Protein AF-A0A971VXV5-F1 (afdb_monomer_lite)

Secondary structure (DSSP, 8-state):
-EEEE-HHHHHHH-HHHHHHHHHHHHHHHHHHHHHHHHHHH---HHHHHHHHHHHHHHHHHHHHHHHHHHHHHHHHHHHHHHHHTT--EEEEGGG-SS-SEE-HHHHHHHHT-

pLDDT: mean 95.37, std 2.9, range [72.06, 98.31]

Radius of gyration: 19.9 Å; chains: 1; bounding box: 41×28×55 Å

Sequence (113 aa):
KVGFVDEMAVLQQFPKFKQAQQQIEAIGKKKSDTAKAAFDKETDEKKKANIVQTLQLEMREEESKLMNPILKEINETIAKVAKTKGITIVLNKGLVYYGGIDITNDVVTALKR

Structure (mmCIF, N/CA/C/O backbone):
data_AF-A0A971VXV5-F1
#
_entry.id   AF-A0A971VXV5-F1
#
loop_
_atom_site.group_PDB
_atom_site.id
_atom_site.type_symbol
_atom_site.label_atom_id
_atom_site.label_alt_id
_atom_site.label_comp_id
_atom_site.label_asym_id
_atom_site.label_entity_id
_atom_site.label_seq_id
_atom_site.pdbx_PDB_ins_code
_atom_site.Cartn_x
_ato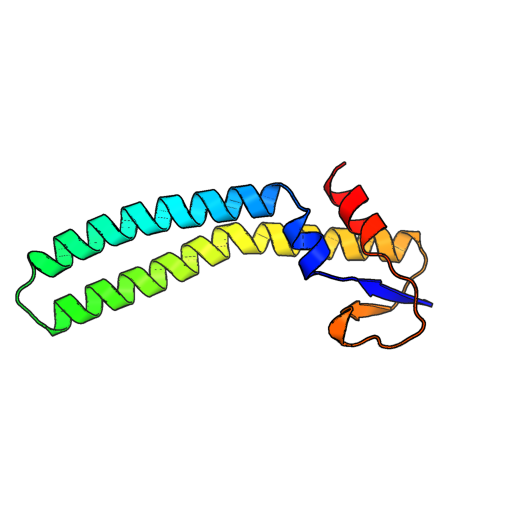m_site.Cartn_y
_atom_site.Cartn_z
_atom_site.occupancy
_atom_site.B_iso_or_equiv
_atom_site.auth_seq_id
_atom_site.auth_comp_id
_atom_site.auth_asym_id
_atom_site.auth_atom_id
_atom_site.pdbx_PDB_model_num
ATOM 1 N N . LYS A 1 1 ? -7.957 -4.939 25.962 1.00 94.12 1 LYS A N 1
ATOM 2 C CA . LYS A 1 1 ? -8.842 -5.830 25.157 1.00 94.12 1 LYS A CA 1
ATOM 3 C C . LYS A 1 1 ? -8.148 -6.148 23.838 1.00 94.12 1 LYS A C 1
ATOM 5 O O . LYS A 1 1 ? -7.367 -5.312 23.394 1.00 94.12 1 LYS A O 1
ATOM 10 N N . VAL A 1 2 ? -8.415 -7.309 23.234 1.00 97.00 2 VAL A N 1
ATOM 11 C CA . VAL A 1 2 ? -7.835 -7.698 21.935 1.00 97.00 2 VAL A CA 1
ATOM 12 C C . VAL A 1 2 ? -8.865 -7.481 20.831 1.00 97.00 2 VAL A C 1
ATOM 14 O O . VAL A 1 2 ? -10.016 -7.900 20.966 1.00 97.00 2 VAL A O 1
ATOM 17 N N . GLY A 1 3 ? -8.454 -6.807 19.766 1.00 97.88 3 GLY A N 1
ATOM 18 C CA . GLY A 1 3 ? -9.215 -6.651 18.535 1.00 97.88 3 GLY A CA 1
ATOM 19 C C . GLY A 1 3 ? -8.451 -7.206 17.344 1.00 97.88 3 GLY A C 1
ATOM 20 O O . GLY A 1 3 ? -7.276 -7.559 17.456 1.00 97.88 3 GLY A O 1
ATOM 21 N N . PHE A 1 4 ? -9.112 -7.268 16.200 1.00 98.31 4 PHE A N 1
ATOM 22 C CA . PHE A 1 4 ? -8.472 -7.610 14.943 1.00 98.31 4 PHE A CA 1
ATOM 23 C C . PHE A 1 4 ? -9.035 -6.788 13.793 1.00 98.31 4 PHE A C 1
ATOM 25 O O . PHE A 1 4 ? -10.144 -6.258 13.871 1.00 98.31 4 PHE A O 1
ATOM 32 N N . VAL A 1 5 ? -8.250 -6.688 12.729 1.00 98.06 5 VAL A N 1
AT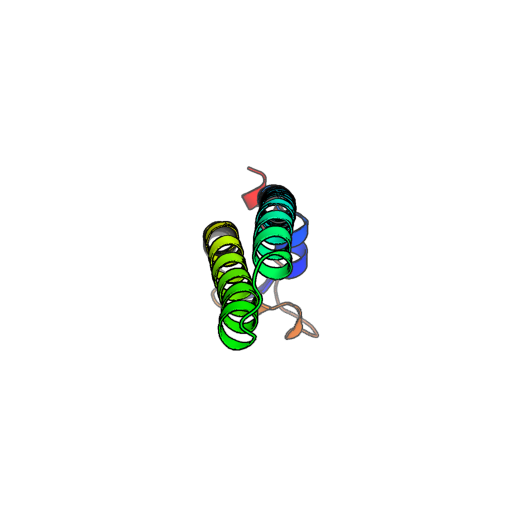OM 33 C CA . VAL A 1 5 ? -8.600 -5.945 11.524 1.00 98.06 5 VAL A CA 1
ATOM 34 C C . VAL A 1 5 ? -8.194 -6.737 10.289 1.00 98.06 5 VAL A C 1
ATOM 36 O O . VAL A 1 5 ? -7.116 -7.333 10.236 1.00 98.06 5 VAL A O 1
ATOM 39 N N . ASP A 1 6 ? -9.069 -6.752 9.292 1.00 97.75 6 ASP A N 1
ATOM 40 C CA . ASP A 1 6 ? -8.729 -7.188 7.944 1.00 97.75 6 ASP A CA 1
ATOM 41 C C . ASP A 1 6 ? -8.189 -5.990 7.150 1.00 97.75 6 ASP A C 1
ATOM 43 O O . ASP A 1 6 ? -8.938 -5.195 6.578 1.00 97.75 6 ASP A O 1
ATOM 47 N N . GLU A 1 7 ? -6.866 -5.828 7.157 1.00 93.44 7 GLU A N 1
ATOM 48 C CA . GLU A 1 7 ? -6.192 -4.723 6.467 1.00 93.44 7 GLU A CA 1
ATOM 49 C C . GLU A 1 7 ? -6.414 -4.754 4.952 1.00 93.44 7 GLU A C 1
ATOM 51 O O . GLU A 1 7 ? -6.537 -3.692 4.342 1.00 93.44 7 GLU A O 1
ATOM 56 N N . MET A 1 8 ? -6.521 -5.941 4.339 1.00 93.44 8 MET A N 1
ATOM 57 C CA . MET A 1 8 ? -6.793 -6.044 2.903 1.00 93.44 8 MET A CA 1
ATOM 58 C C . MET A 1 8 ? -8.207 -5.563 2.585 1.00 93.44 8 MET A C 1
ATOM 60 O O . MET A 1 8 ? -8.387 -4.784 1.647 1.00 93.44 8 MET A O 1
ATOM 64 N N . ALA A 1 9 ? -9.200 -5.957 3.386 1.00 96.12 9 ALA A N 1
ATOM 65 C CA . ALA A 1 9 ? -10.569 -5.476 3.227 1.00 96.12 9 ALA A CA 1
ATOM 66 C C . ALA A 1 9 ? -10.680 -3.960 3.459 1.00 96.12 9 ALA A C 1
ATOM 68 O O . ALA A 1 9 ? -11.429 -3.288 2.744 1.00 96.12 9 ALA A O 1
ATOM 69 N N . VAL A 1 10 ? -9.928 -3.407 4.421 1.00 96.62 10 VAL A N 1
ATOM 70 C CA . VAL A 1 10 ? -9.847 -1.955 4.647 1.00 96.62 10 VAL A CA 1
ATOM 71 C C . VAL A 1 10 ? -9.252 -1.253 3.428 1.00 96.62 10 VAL A C 1
ATOM 73 O O . VAL A 1 10 ? -9.860 -0.322 2.898 1.00 96.62 10 VAL A O 1
ATOM 76 N N . LEU A 1 11 ? -8.094 -1.720 2.957 1.00 94.12 11 LEU A N 1
ATOM 77 C CA . LEU A 1 11 ? -7.368 -1.138 1.831 1.00 94.12 11 LEU A CA 1
ATOM 78 C C . LEU A 1 11 ? -8.221 -1.130 0.554 1.00 94.12 11 LEU A C 1
ATOM 80 O O . LEU A 1 11 ? -8.355 -0.094 -0.092 1.00 94.12 11 LEU A O 1
ATOM 84 N N . GLN A 1 12 ? -8.873 -2.250 0.225 1.00 92.62 12 GLN A N 1
ATOM 85 C CA . GLN A 1 12 ? -9.732 -2.374 -0.962 1.00 92.62 12 GLN A CA 1
ATOM 86 C C . GLN A 1 12 ? -10.955 -1.445 -0.935 1.00 92.62 12 GLN A C 1
ATOM 88 O O . GLN A 1 12 ? -11.433 -1.005 -1.987 1.00 92.62 12 GLN A O 1
ATOM 93 N N . GLN A 1 13 ? -11.474 -1.148 0.257 1.00 93.75 13 GLN A N 1
ATOM 94 C CA . GLN A 1 13 ? -12.620 -0.257 0.439 1.00 93.75 13 GLN A CA 1
ATOM 95 C C . GLN A 1 13 ? -12.227 1.216 0.563 1.00 93.75 13 GLN A C 1
ATOM 97 O O . GLN A 1 13 ? -13.110 2.078 0.542 1.00 93.75 13 GLN A O 1
ATOM 102 N N . PHE A 1 14 ? -10.934 1.521 0.678 1.00 93.44 14 PHE A N 1
ATOM 103 C CA . PHE A 1 14 ? -10.457 2.883 0.830 1.00 93.44 14 PHE A CA 1
ATOM 104 C C . PHE A 1 14 ? -10.343 3.583 -0.539 1.00 93.44 14 PHE A C 1
ATOM 106 O O . PHE A 1 14 ? -9.568 3.144 -1.391 1.00 93.44 14 PHE A O 1
ATOM 113 N N . PRO A 1 15 ? -11.071 4.689 -0.803 1.00 92.19 15 PRO A N 1
ATOM 114 C CA . PRO A 1 15 ? -11.084 5.306 -2.133 1.00 92.19 15 PRO A CA 1
ATOM 115 C C . PRO A 1 15 ? -9.707 5.764 -2.634 1.00 92.19 15 PRO A C 1
ATOM 117 O O . PRO A 1 15 ? -9.418 5.631 -3.824 1.00 92.19 15 PRO A O 1
ATOM 120 N N . LYS A 1 16 ? -8.835 6.243 -1.733 1.00 93.75 16 LYS A N 1
ATOM 121 C CA . LYS A 1 16 ? -7.470 6.665 -2.087 1.00 93.75 16 LYS A CA 1
ATOM 122 C C . LYS A 1 16 ? -6.628 5.512 -2.635 1.00 93.75 16 LYS A C 1
ATOM 124 O O . LYS A 1 16 ? -5.789 5.744 -3.497 1.00 93.75 16 LYS A O 1
ATOM 129 N N . PHE A 1 17 ? -6.885 4.274 -2.206 1.00 93.81 17 PHE A N 1
ATOM 130 C CA . PHE A 1 17 ? -6.197 3.098 -2.736 1.00 93.81 17 PHE A CA 1
ATOM 131 C C . PHE A 1 17 ? -6.508 2.875 -4.217 1.00 93.81 17 PHE A C 1
ATOM 133 O O . PHE A 1 17 ? -5.589 2.730 -5.019 1.00 93.81 17 PHE A O 1
ATOM 140 N N . LYS A 1 18 ? -7.789 2.938 -4.605 1.00 91.56 18 LYS A N 1
ATOM 141 C CA . LYS A 1 18 ? -8.189 2.824 -6.019 1.00 91.56 18 LYS A CA 1
ATOM 142 C C . LYS A 1 18 ? -7.586 3.938 -6.875 1.00 91.56 18 LYS A C 1
ATOM 144 O O . LYS A 1 18 ? -7.134 3.679 -7.984 1.00 91.56 18 LYS A O 1
ATOM 149 N N . GLN A 1 19 ? -7.552 5.165 -6.355 1.00 94.06 19 GLN A N 1
ATOM 150 C CA . GLN A 1 19 ? -6.929 6.294 -7.052 1.00 94.06 19 GLN A CA 1
ATOM 151 C C . GLN A 1 19 ? -5.422 6.086 -7.236 1.00 94.06 19 GLN A C 1
ATOM 153 O O . GLN A 1 19 ? -4.905 6.302 -8.329 1.00 94.06 19 GLN A O 1
ATOM 158 N N . ALA A 1 20 ? -4.723 5.626 -6.199 1.00 95.69 20 ALA A N 1
ATOM 159 C CA . ALA A 1 20 ? -3.302 5.324 -6.291 1.00 95.69 20 ALA A CA 1
ATOM 160 C C . ALA A 1 20 ? -3.017 4.177 -7.270 1.00 95.69 20 ALA A C 1
ATOM 162 O O . ALA A 1 20 ? -2.089 4.300 -8.059 1.00 95.69 20 ALA A O 1
ATOM 163 N N . GLN A 1 21 ? -3.835 3.116 -7.300 1.00 93.31 21 GLN A N 1
ATOM 164 C CA . GLN A 1 21 ? -3.707 2.050 -8.305 1.00 93.31 21 GLN A CA 1
ATOM 165 C C . GLN A 1 21 ? -3.811 2.598 -9.733 1.00 93.31 21 GLN A C 1
ATOM 167 O O . GLN A 1 21 ? -2.939 2.334 -10.555 1.00 93.31 21 GLN A O 1
ATOM 172 N N . GLN A 1 22 ? -4.815 3.432 -10.012 1.00 95.69 22 GLN A N 1
ATOM 173 C CA . GLN A 1 22 ? -4.973 4.057 -11.329 1.00 95.69 22 GLN A CA 1
ATOM 174 C C . GLN A 1 22 ? -3.780 4.952 -11.699 1.00 95.69 22 GLN A C 1
ATOM 176 O O . GLN A 1 22 ? -3.344 4.970 -12.851 1.00 95.69 22 GLN A O 1
ATOM 181 N N . GLN A 1 23 ? -3.233 5.694 -10.732 1.00 95.88 23 GLN A N 1
ATOM 182 C CA . GLN A 1 23 ? -2.048 6.526 -10.953 1.00 95.88 23 GLN A CA 1
ATOM 183 C C . GLN A 1 23 ? -0.800 5.681 -11.225 1.00 95.88 23 GLN A C 1
ATOM 185 O O . GLN A 1 23 ? -0.064 5.988 -12.161 1.00 95.88 23 GLN A O 1
ATOM 190 N N . ILE A 1 24 ? -0.588 4.605 -10.463 1.00 95.81 24 ILE A N 1
ATOM 191 C CA . ILE A 1 24 ? 0.513 3.655 -10.665 1.00 95.81 24 ILE A CA 1
ATOM 192 C C . ILE A 1 24 ? 0.427 3.037 -12.062 1.00 95.81 24 ILE A C 1
ATOM 194 O O . ILE A 1 24 ? 1.421 3.029 -12.784 1.00 95.81 24 ILE A O 1
ATOM 198 N N . GLU A 1 25 ? -0.755 2.583 -12.486 1.00 95.62 25 GLU A N 1
ATOM 199 C CA . GLU A 1 25 ? -0.966 2.021 -13.825 1.00 95.62 25 GLU A CA 1
ATOM 200 C C . GLU A 1 25 ? -0.658 3.039 -14.933 1.00 95.62 25 GLU A C 1
ATOM 202 O O . GLU A 1 25 ? 0.044 2.725 -15.899 1.00 95.62 25 GLU A O 1
ATOM 207 N N . ALA A 1 26 ? -1.131 4.280 -14.788 1.00 96.56 26 ALA A N 1
ATOM 208 C CA . ALA A 1 26 ? -0.883 5.341 -15.760 1.00 96.56 26 ALA A CA 1
ATOM 209 C C . ALA A 1 26 ? 0.609 5.715 -15.853 1.00 96.56 26 ALA A C 1
ATOM 211 O O . ALA A 1 26 ? 1.151 5.855 -16.955 1.00 96.56 26 ALA A O 1
ATOM 212 N N . ILE A 1 27 ? 1.284 5.850 -14.706 1.00 95.50 27 ILE A N 1
ATOM 213 C CA . ILE A 1 27 ? 2.727 6.118 -14.627 1.00 95.50 27 ILE A CA 1
ATOM 214 C C . ILE A 1 27 ? 3.510 4.947 -15.222 1.00 95.50 27 ILE A C 1
ATOM 216 O O . ILE A 1 27 ? 4.412 5.166 -16.034 1.00 95.50 27 ILE A O 1
ATOM 220 N N . GLY A 1 28 ? 3.128 3.717 -14.876 1.00 94.81 28 GLY A N 1
ATOM 221 C CA . GLY A 1 28 ? 3.746 2.490 -15.360 1.00 94.81 28 GLY A CA 1
ATOM 222 C C . GLY A 1 28 ? 3.677 2.356 -16.865 1.00 94.81 28 GLY A C 1
ATOM 223 O O . GLY A 1 28 ? 4.703 2.118 -17.499 1.00 94.81 28 GLY A O 1
ATOM 224 N N . LYS A 1 29 ? 2.512 2.619 -17.462 1.00 96.12 29 LYS A N 1
ATOM 225 C CA . LYS A 1 29 ? 2.364 2.625 -18.918 1.00 96.12 29 LYS A CA 1
ATOM 226 C C . LYS A 1 29 ? 3.281 3.660 -19.572 1.00 96.12 29 LYS A C 1
ATOM 228 O O . LYS A 1 29 ? 4.065 3.319 -20.451 1.00 96.12 29 LYS A O 1
ATOM 233 N N . LYS A 1 30 ? 3.266 4.906 -19.086 1.00 95.81 30 LYS A N 1
ATOM 234 C CA . LYS A 1 30 ? 4.086 5.993 -19.647 1.00 95.81 30 LYS A CA 1
ATOM 235 C C . LYS A 1 30 ? 5.591 5.710 -19.547 1.00 95.81 30 LYS A C 1
ATOM 237 O O . LYS A 1 30 ? 6.332 5.934 -20.509 1.00 95.81 30 LYS A O 1
ATOM 242 N N . LYS A 1 31 ? 6.058 5.240 -18.386 1.00 94.00 31 LYS A N 1
ATOM 243 C CA . LYS A 1 31 ? 7.473 4.908 -18.167 1.00 94.00 31 LYS A CA 1
ATOM 244 C C . LYS A 1 31 ? 7.883 3.668 -18.960 1.00 94.00 31 LYS A C 1
ATOM 246 O O . LYS A 1 31 ? 8.962 3.671 -19.543 1.00 94.00 31 LYS A O 1
ATOM 251 N N . SER A 1 32 ? 7.016 2.658 -19.055 1.00 93.94 32 SER A N 1
ATOM 252 C CA . SER A 1 32 ? 7.259 1.461 -19.867 1.00 93.94 32 SER A CA 1
ATOM 253 C C . SER A 1 32 ? 7.385 1.793 -21.354 1.00 93.94 32 SER A C 1
ATOM 255 O O . SER A 1 32 ? 8.358 1.372 -21.973 1.00 93.94 32 SER A O 1
ATOM 257 N N . ASP A 1 33 ? 6.494 2.621 -21.909 1.00 95.88 33 ASP A N 1
ATOM 258 C CA . ASP A 1 33 ? 6.566 3.056 -23.312 1.00 95.88 33 ASP A CA 1
ATOM 259 C C . ASP A 1 33 ? 7.874 3.817 -23.598 1.00 95.88 33 ASP A C 1
ATOM 261 O O . ASP A 1 33 ? 8.540 3.587 -24.611 1.00 95.88 33 ASP A O 1
ATOM 265 N N . THR A 1 34 ? 8.288 4.682 -22.666 1.00 94.31 34 THR A N 1
ATOM 266 C CA . THR A 1 34 ? 9.541 5.449 -22.768 1.00 94.31 34 THR A CA 1
ATOM 267 C C . THR A 1 34 ? 10.765 4.534 -22.704 1.00 94.31 34 THR A C 1
ATOM 269 O O . THR A 1 34 ? 11.673 4.646 -23.529 1.00 94.31 34 THR A O 1
ATOM 272 N N . ALA A 1 35 ? 10.785 3.602 -21.750 1.00 94.00 35 ALA A N 1
ATOM 273 C CA . ALA A 1 35 ? 11.864 2.638 -21.585 1.00 94.00 35 ALA A CA 1
ATOM 274 C C . ALA A 1 35 ? 11.957 1.684 -22.780 1.00 94.00 35 ALA A C 1
ATOM 276 O O . ALA A 1 35 ? 13.058 1.401 -23.240 1.00 94.00 35 ALA A O 1
ATOM 277 N N . LYS A 1 36 ? 10.821 1.245 -23.334 1.00 94.62 36 LYS A N 1
ATOM 278 C CA . LYS A 1 36 ? 10.775 0.416 -24.541 1.00 94.62 36 LYS A CA 1
ATOM 279 C C . LYS A 1 36 ? 11.371 1.150 -25.741 1.00 94.62 36 LYS A C 1
ATOM 281 O O . LYS A 1 36 ? 12.249 0.613 -26.404 1.00 94.62 36 LYS A O 1
ATOM 286 N N . ALA A 1 37 ? 10.985 2.407 -25.962 1.00 95.56 37 ALA A N 1
ATOM 287 C CA . ALA A 1 37 ? 11.557 3.215 -27.037 1.00 95.56 37 ALA A CA 1
ATOM 288 C C . ALA A 1 37 ? 13.072 3.445 -26.874 1.00 95.56 37 ALA A C 1
ATOM 290 O O . ALA A 1 37 ? 13.797 3.483 -27.869 1.00 95.56 37 ALA A O 1
ATOM 291 N N . ALA A 1 38 ? 13.561 3.606 -25.639 1.00 93.75 38 ALA A N 1
ATOM 292 C CA . ALA A 1 38 ? 14.992 3.709 -25.354 1.00 93.75 38 ALA A CA 1
ATOM 293 C C . ALA A 1 38 ? 15.720 2.373 -25.576 1.00 93.75 38 ALA A C 1
ATOM 295 O O . ALA A 1 38 ? 16.796 2.348 -26.164 1.00 93.75 38 ALA A O 1
ATOM 296 N N . PHE A 1 39 ? 15.112 1.264 -25.154 1.00 94.62 39 PHE A N 1
ATOM 297 C CA . PHE A 1 39 ? 15.644 -0.087 -25.310 1.00 94.62 39 PHE A CA 1
ATOM 298 C C . PHE A 1 39 ? 15.772 -0.492 -26.783 1.00 94.62 39 PHE A C 1
ATOM 300 O O . PHE A 1 39 ? 16.799 -1.040 -27.174 1.00 94.62 39 PHE A O 1
ATOM 307 N N . ASP A 1 40 ? 14.762 -0.193 -27.604 1.00 94.44 40 ASP A N 1
ATOM 308 C CA . ASP A 1 40 ? 14.747 -0.532 -29.033 1.00 94.44 40 ASP A CA 1
ATOM 309 C C . ASP A 1 40 ? 15.805 0.250 -29.831 1.00 94.44 40 ASP A C 1
ATOM 311 O O . ASP A 1 40 ? 16.326 -0.247 -30.829 1.00 94.44 40 ASP A O 1
ATOM 315 N N . LYS A 1 41 ? 16.146 1.467 -29.386 1.00 94.62 41 LYS A N 1
ATOM 316 C CA . LYS A 1 41 ? 17.185 2.316 -29.997 1.00 94.62 41 LYS A CA 1
ATOM 317 C C . LYS A 1 41 ? 18.599 1.995 -29.522 1.00 94.62 41 LYS A C 1
ATOM 319 O O . LYS A 1 41 ? 19.560 2.408 -30.166 1.00 94.62 41 LYS A O 1
ATOM 324 N N . GLU A 1 42 ? 18.731 1.322 -28.387 1.00 94.31 42 GLU A N 1
ATOM 325 C CA . GLU A 1 42 ? 20.023 0.956 -27.828 1.00 94.31 42 GLU A CA 1
ATOM 326 C C . GLU A 1 42 ? 20.553 -0.313 -28.509 1.00 94.31 42 GLU A C 1
ATOM 328 O O . GLU A 1 42 ? 19.799 -1.221 -28.858 1.00 94.31 42 GLU A O 1
ATOM 333 N N . THR A 1 43 ? 21.865 -0.395 -28.699 1.00 93.12 43 THR A N 1
ATOM 334 C CA . THR A 1 43 ? 22.530 -1.566 -29.295 1.00 93.12 43 THR A CA 1
ATOM 335 C C . THR A 1 43 ? 23.410 -2.292 -28.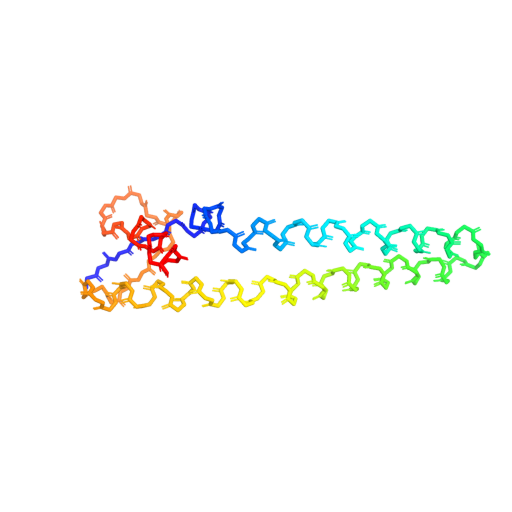288 1.00 93.12 43 THR A C 1
ATOM 337 O O . THR A 1 43 ? 23.671 -3.479 -28.452 1.00 93.12 43 THR A O 1
ATOM 340 N N . ASP A 1 44 ? 23.846 -1.600 -27.235 1.00 96.19 44 ASP A N 1
ATOM 341 C CA . ASP A 1 44 ? 24.654 -2.171 -26.163 1.00 96.19 44 ASP A CA 1
ATOM 342 C C . ASP A 1 44 ? 23.786 -2.957 -25.163 1.00 96.19 44 ASP A C 1
ATOM 344 O O . ASP A 1 44 ? 22.849 -2.429 -24.556 1.00 96.19 44 ASP A O 1
ATOM 348 N N . GLU A 1 45 ? 24.114 -4.234 -24.958 1.00 92.69 45 GLU A N 1
ATOM 349 C CA . GLU A 1 45 ? 23.361 -5.124 -24.067 1.00 92.69 45 GLU A CA 1
ATOM 350 C C . GLU A 1 45 ? 23.401 -4.694 -22.593 1.00 92.69 45 GLU A C 1
ATOM 352 O O . GLU A 1 45 ? 22.406 -4.847 -21.880 1.00 92.69 45 GLU A O 1
ATOM 357 N N . LYS A 1 46 ? 24.510 -4.107 -22.120 1.00 94.75 46 LYS A N 1
ATOM 358 C CA . LYS A 1 46 ? 24.608 -3.614 -20.737 1.00 94.75 46 LYS A CA 1
ATOM 359 C C . LYS A 1 46 ? 23.711 -2.402 -20.538 1.00 94.75 46 LYS A C 1
ATOM 361 O O . LYS A 1 46 ? 23.021 -2.306 -19.526 1.00 94.75 46 LYS A O 1
ATOM 366 N N . LYS A 1 47 ? 23.675 -1.483 -21.505 1.00 94.38 47 LYS A N 1
ATOM 367 C CA . LYS A 1 47 ? 22.776 -0.322 -21.448 1.00 94.38 47 LYS A CA 1
ATOM 368 C C . LYS A 1 47 ? 21.308 -0.736 -21.531 1.00 94.38 47 LYS A C 1
ATOM 370 O O . LYS A 1 47 ? 20.497 -0.206 -20.777 1.00 94.38 47 LYS A O 1
ATOM 375 N N . LYS A 1 48 ? 20.975 -1.738 -22.351 1.00 93.56 48 LYS A N 1
ATOM 376 C CA . LYS A 1 48 ? 19.640 -2.358 -22.374 1.00 93.56 48 LYS A CA 1
ATOM 377 C C . LYS A 1 48 ? 19.231 -2.919 -21.015 1.00 93.56 48 LYS A C 1
ATOM 379 O O . LYS A 1 48 ? 18.136 -2.619 -20.538 1.00 93.56 48 LYS A O 1
ATOM 384 N N . ALA A 1 49 ? 20.111 -3.687 -20.374 1.00 94.44 49 ALA A N 1
ATOM 385 C CA . ALA A 1 49 ? 19.863 -4.218 -19.036 1.00 94.44 49 ALA A CA 1
ATOM 386 C C . ALA A 1 49 ? 19.648 -3.092 -18.009 1.00 94.44 49 ALA A C 1
ATOM 388 O O . ALA A 1 49 ? 18.701 -3.147 -17.222 1.00 94.44 49 ALA A O 1
ATOM 389 N N . ASN A 1 50 ? 20.457 -2.029 -18.075 1.00 96.00 50 ASN A N 1
ATOM 390 C CA . ASN A 1 50 ? 20.314 -0.865 -17.203 1.00 96.00 50 ASN A CA 1
ATOM 391 C C . ASN A 1 50 ? 18.969 -0.150 -17.395 1.00 96.00 50 ASN A C 1
ATOM 393 O O . ASN A 1 50 ? 18.356 0.242 -16.410 1.00 96.00 50 ASN A O 1
ATOM 397 N N . ILE A 1 51 ? 18.469 -0.006 -18.628 1.00 94.81 51 ILE A N 1
ATOM 398 C CA . ILE A 1 51 ? 17.154 0.611 -18.892 1.00 94.81 51 ILE A CA 1
ATOM 399 C C . ILE A 1 51 ? 16.038 -0.158 -18.173 1.00 94.81 51 ILE A C 1
ATOM 401 O O . ILE A 1 51 ? 15.188 0.448 -17.519 1.00 94.81 51 ILE A O 1
ATOM 405 N N . VAL A 1 52 ? 16.061 -1.492 -18.246 1.00 94.50 52 VAL A N 1
ATOM 406 C CA . VAL A 1 52 ? 15.068 -2.343 -17.572 1.00 94.50 52 VAL A CA 1
ATOM 407 C C . VAL A 1 52 ? 15.199 -2.245 -16.051 1.00 94.50 52 VAL A C 1
ATOM 409 O O . VAL A 1 52 ? 14.193 -2.101 -15.357 1.00 94.50 52 VAL A O 1
ATOM 412 N N . GLN A 1 53 ? 16.425 -2.283 -15.522 1.00 96.19 53 GLN A N 1
ATOM 413 C CA . GLN A 1 53 ? 16.667 -2.183 -14.082 1.00 96.19 53 GLN A CA 1
ATOM 414 C C . GLN A 1 53 ? 16.228 -0.825 -13.519 1.00 96.19 53 GLN A C 1
ATOM 416 O O . GLN A 1 53 ? 15.562 -0.776 -12.483 1.00 96.19 53 GLN A O 1
ATOM 421 N N . THR A 1 54 ? 16.556 0.268 -14.210 1.00 95.56 54 THR A N 1
ATOM 422 C CA . THR A 1 54 ? 16.139 1.622 -13.834 1.00 95.56 54 THR A CA 1
ATOM 423 C C . THR A 1 54 ? 14.623 1.740 -13.851 1.00 95.56 54 THR A C 1
ATOM 425 O O . THR A 1 54 ? 14.052 2.215 -12.875 1.00 95.56 54 THR A O 1
ATOM 428 N N . LEU A 1 55 ? 13.949 1.227 -14.888 1.00 95.69 55 LEU A N 1
ATOM 429 C CA . LEU A 1 55 ? 12.487 1.214 -14.932 1.00 95.69 55 LEU A CA 1
ATOM 430 C C . LEU A 1 55 ? 11.891 0.490 -13.715 1.00 95.69 55 LEU A C 1
ATOM 432 O O . LEU A 1 55 ? 10.971 1.006 -13.090 1.00 95.69 55 LEU A O 1
ATOM 436 N N . GLN A 1 56 ? 12.417 -0.683 -13.348 1.00 95.56 56 GLN A N 1
ATOM 437 C CA . GLN A 1 56 ? 11.936 -1.429 -12.179 1.00 95.56 56 GLN A CA 1
ATOM 438 C C . GLN A 1 56 ? 12.156 -0.673 -10.862 1.00 95.56 56 GLN A C 1
ATOM 440 O O . GLN A 1 56 ? 11.303 -0.719 -9.976 1.00 95.56 56 GLN A O 1
ATOM 445 N N . LEU A 1 57 ? 13.298 0.002 -10.707 1.00 96.56 57 LEU A N 1
ATOM 446 C CA . LEU A 1 57 ? 13.586 0.819 -9.527 1.00 96.56 57 LEU A CA 1
ATOM 447 C C . LEU A 1 57 ? 12.642 2.015 -9.439 1.00 96.56 57 LEU A C 1
ATOM 449 O O . LEU A 1 57 ? 11.981 2.183 -8.418 1.00 96.56 57 LEU A O 1
ATOM 453 N N . GLU A 1 58 ? 12.515 2.776 -10.524 1.00 95.06 58 GLU A N 1
ATOM 454 C CA . GLU A 1 58 ? 11.617 3.925 -10.588 1.00 95.06 58 GLU A CA 1
ATOM 455 C C . GLU A 1 58 ? 10.165 3.520 -10.321 1.00 95.06 58 GLU A C 1
ATOM 457 O O . GLU A 1 58 ? 9.472 4.200 -9.573 1.00 95.06 58 GLU A O 1
ATOM 462 N N . MET A 1 59 ? 9.703 2.399 -10.882 1.00 96.62 59 MET A N 1
ATOM 463 C CA . MET A 1 59 ? 8.347 1.906 -10.630 1.00 96.62 59 MET A CA 1
ATOM 464 C C . MET A 1 59 ? 8.116 1.580 -9.156 1.00 96.62 59 MET A C 1
ATOM 466 O O . MET A 1 59 ? 7.125 2.032 -8.590 1.00 96.62 59 MET A O 1
ATOM 470 N N . ARG A 1 60 ? 9.049 0.873 -8.505 1.00 96.50 60 ARG A N 1
ATOM 471 C CA . ARG A 1 60 ? 8.949 0.584 -7.064 1.00 96.50 60 ARG A CA 1
ATOM 472 C C . ARG A 1 60 ? 8.951 1.850 -6.213 1.00 96.50 60 ARG A C 1
ATOM 474 O O . ARG A 1 60 ? 8.239 1.917 -5.213 1.00 96.50 60 ARG A O 1
ATOM 481 N N . GLU A 1 61 ? 9.749 2.847 -6.584 1.00 96.38 61 GLU A N 1
ATOM 482 C CA . GLU A 1 61 ? 9.770 4.129 -5.881 1.00 96.38 61 GLU A CA 1
ATOM 483 C C . GLU A 1 61 ? 8.445 4.879 -6.024 1.00 96.38 61 GLU A C 1
ATOM 485 O O . GLU A 1 61 ? 7.921 5.368 -5.026 1.00 96.38 61 GLU A O 1
ATOM 490 N N . GLU A 1 62 ? 7.885 4.956 -7.232 1.00 95.12 62 GLU A N 1
ATOM 491 C CA . GLU A 1 62 ? 6.596 5.614 -7.473 1.00 95.12 62 GLU A CA 1
ATOM 492 C C . GLU A 1 62 ? 5.444 4.892 -6.760 1.00 95.12 62 GLU A C 1
ATOM 494 O O . GLU A 1 62 ? 4.627 5.535 -6.097 1.00 95.12 62 GLU A O 1
ATOM 499 N N . GLU A 1 63 ? 5.420 3.558 -6.800 1.00 95.12 63 GLU A N 1
ATOM 500 C CA . GLU A 1 63 ? 4.467 2.746 -6.036 1.00 95.12 63 GLU A CA 1
ATOM 501 C C . GLU A 1 63 ? 4.563 3.030 -4.532 1.00 95.12 63 GLU A C 1
ATOM 503 O O . GLU A 1 63 ? 3.555 3.307 -3.881 1.00 95.12 63 GLU A O 1
ATOM 508 N N . SER A 1 64 ? 5.779 3.032 -3.980 1.00 96.31 64 SER A N 1
ATOM 509 C CA . SER A 1 64 ? 6.028 3.317 -2.564 1.00 96.31 64 SER A CA 1
ATOM 510 C C . SER A 1 64 ? 5.602 4.739 -2.182 1.00 96.31 64 SER A C 1
ATOM 512 O O . SER A 1 64 ? 4.913 4.931 -1.178 1.00 96.31 64 SER A O 1
ATOM 514 N N . LYS A 1 65 ? 5.929 5.748 -3.001 1.00 96.44 65 LYS A N 1
ATOM 515 C CA . LYS A 1 65 ? 5.530 7.150 -2.773 1.00 96.44 65 LYS A CA 1
ATOM 516 C C . LYS A 1 65 ? 4.015 7.314 -2.709 1.00 96.44 65 LYS A C 1
ATOM 518 O O . LYS A 1 65 ? 3.526 8.060 -1.863 1.00 96.44 65 LYS A O 1
ATOM 523 N N . LEU A 1 66 ? 3.281 6.621 -3.579 1.00 96.06 66 LEU A N 1
ATOM 524 C CA . LEU A 1 66 ? 1.822 6.693 -3.621 1.00 96.06 66 LEU A CA 1
ATOM 525 C C . LEU A 1 66 ? 1.165 5.859 -2.516 1.00 96.06 66 LEU A C 1
ATOM 527 O O . LEU A 1 66 ? 0.126 6.258 -1.990 1.00 96.06 66 LEU A O 1
ATOM 531 N N . MET A 1 67 ? 1.766 4.732 -2.127 1.00 95.69 67 MET A N 1
ATOM 532 C CA . MET A 1 67 ? 1.134 3.778 -1.214 1.00 95.69 67 MET A CA 1
ATOM 533 C C . MET A 1 67 ? 1.478 3.983 0.264 1.00 95.69 67 MET A C 1
ATOM 535 O O . MET A 1 67 ? 0.609 3.831 1.122 1.00 95.69 67 MET A O 1
ATOM 539 N N . ASN A 1 68 ? 2.695 4.419 0.590 1.00 96.25 68 ASN A N 1
ATOM 540 C CA . ASN A 1 68 ? 3.095 4.723 1.968 1.00 96.25 68 ASN A CA 1
ATOM 541 C C . ASN A 1 68 ? 2.153 5.691 2.709 1.00 96.25 68 ASN A C 1
ATOM 543 O O . ASN A 1 68 ? 1.805 5.391 3.855 1.00 96.25 68 ASN A O 1
ATOM 547 N N . PRO A 1 69 ? 1.708 6.828 2.130 1.00 96.19 69 PRO A N 1
ATOM 548 C CA . PRO A 1 69 ? 0.785 7.717 2.833 1.00 96.19 69 PRO A CA 1
ATOM 549 C C . PRO A 1 69 ? -0.569 7.050 3.108 1.00 96.19 69 PRO A C 1
ATOM 551 O O . PRO A 1 69 ? -1.145 7.266 4.171 1.00 96.19 69 PRO A O 1
ATOM 554 N N . ILE A 1 70 ? -1.041 6.193 2.201 1.00 95.94 70 ILE A N 1
ATOM 555 C CA . ILE A 1 70 ? -2.298 5.448 2.343 1.00 95.94 70 ILE A CA 1
ATOM 556 C C . ILE A 1 70 ? -2.193 4.450 3.499 1.00 95.94 70 ILE A C 1
ATOM 558 O O . ILE A 1 70 ? -3.055 4.423 4.376 1.00 95.94 70 ILE A O 1
ATOM 562 N N . LEU A 1 71 ? -1.112 3.668 3.541 1.00 95.12 71 LEU A N 1
ATOM 563 C CA . LEU A 1 71 ? -0.860 2.708 4.619 1.00 95.12 71 LEU A CA 1
ATOM 564 C C . LEU A 1 71 ? -0.696 3.406 5.973 1.00 95.12 71 LEU A C 1
ATOM 566 O O . LEU A 1 71 ? -1.218 2.938 6.985 1.00 95.12 71 LEU A O 1
ATOM 570 N N . LYS A 1 72 ? -0.017 4.557 5.998 1.00 96.56 72 LYS A N 1
ATOM 571 C CA . LYS A 1 72 ? 0.118 5.375 7.206 1.00 96.56 72 LYS A CA 1
ATOM 572 C C . LYS A 1 72 ? -1.244 5.848 7.717 1.00 96.56 72 LYS A C 1
ATOM 574 O O . LYS A 1 72 ? -1.527 5.698 8.902 1.00 96.56 72 LYS A O 1
ATOM 579 N N . GLU A 1 73 ? -2.095 6.367 6.837 1.00 96.31 73 GLU A N 1
ATOM 580 C CA . GLU A 1 73 ? -3.439 6.840 7.186 1.00 96.31 73 GLU A CA 1
ATOM 581 C C . GLU A 1 73 ? -4.334 5.709 7.718 1.00 96.31 73 GLU A C 1
ATOM 583 O O . GLU A 1 73 ? -5.032 5.885 8.721 1.00 96.31 73 GLU A O 1
ATOM 588 N N . ILE A 1 74 ? -4.263 4.522 7.106 1.00 96.44 74 ILE A N 1
ATOM 589 C CA . ILE A 1 74 ? -4.938 3.315 7.600 1.00 96.44 74 ILE A CA 1
ATOM 590 C C . ILE A 1 74 ? -4.450 2.967 9.012 1.00 96.44 74 ILE A C 1
ATOM 592 O O . ILE A 1 74 ? -5.272 2.831 9.919 1.00 96.44 74 ILE A O 1
ATOM 596 N N . ASN A 1 75 ? -3.135 2.891 9.229 1.00 96.19 75 ASN A N 1
ATOM 597 C CA . ASN A 1 75 ? -2.549 2.545 10.528 1.00 96.19 75 ASN A CA 1
ATOM 598 C C . ASN A 1 75 ? -2.930 3.543 11.628 1.00 96.19 75 ASN A C 1
ATOM 600 O O . ASN A 1 75 ? -3.328 3.151 12.728 1.00 96.19 75 ASN A O 1
ATOM 604 N N . GLU A 1 76 ? -2.871 4.840 11.333 1.00 97.31 76 GLU A N 1
ATOM 605 C CA . GLU A 1 76 ? -3.314 5.885 12.257 1.00 97.31 76 GLU A CA 1
ATOM 606 C C . GLU A 1 76 ? -4.809 5.764 12.582 1.00 97.31 76 GLU A C 1
ATOM 608 O O . GLU A 1 76 ? -5.229 6.011 13.715 1.00 97.31 76 GLU A O 1
ATOM 613 N N . THR A 1 77 ? -5.623 5.357 11.609 1.00 97.88 77 THR A N 1
ATOM 614 C CA . THR A 1 77 ? -7.068 5.200 11.793 1.00 97.88 77 THR A CA 1
ATOM 615 C C . THR A 1 77 ? -7.402 3.954 12.608 1.00 97.88 77 THR A C 1
ATOM 617 O O . THR A 1 77 ? -8.224 4.034 13.523 1.00 97.88 77 THR A O 1
ATOM 620 N N . ILE A 1 78 ? -6.698 2.840 12.379 1.00 98.06 78 ILE A N 1
ATOM 621 C CA . ILE A 1 78 ? -6.746 1.641 13.230 1.00 98.06 78 ILE A CA 1
ATOM 622 C C . ILE A 1 78 ? -6.419 2.014 14.678 1.00 98.06 78 ILE A C 1
ATOM 624 O O . ILE A 1 78 ? -7.185 1.683 15.585 1.00 98.06 78 ILE A O 1
ATOM 628 N N . ALA A 1 79 ? -5.337 2.766 14.904 1.00 9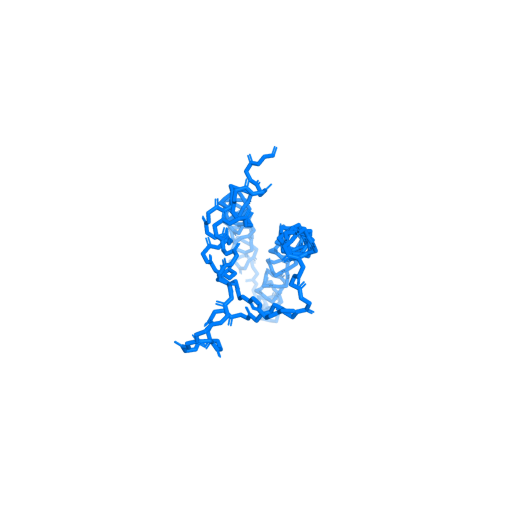7.56 79 ALA A N 1
ATOM 629 C CA . ALA A 1 79 ? -4.937 3.195 16.242 1.00 97.56 79 ALA A CA 1
ATOM 630 C C . ALA A 1 79 ? -6.003 4.074 16.922 1.00 97.56 79 ALA A C 1
ATOM 632 O O . ALA A 1 79 ? -6.321 3.866 18.097 1.00 97.56 79 ALA A O 1
ATOM 633 N N . LYS A 1 80 ? -6.604 5.027 16.193 1.00 97.94 80 LYS A N 1
ATOM 634 C CA . LYS A 1 80 ? -7.693 5.880 16.706 1.00 97.94 80 LYS A CA 1
ATOM 635 C C . LYS A 1 80 ? -8.923 5.056 17.094 1.00 97.94 80 LYS A C 1
ATOM 637 O O . LYS A 1 80 ? -9.431 5.208 18.204 1.00 97.94 80 LYS A O 1
ATOM 642 N N . VAL A 1 81 ? -9.375 4.163 16.214 1.00 98.00 81 VAL A N 1
ATOM 643 C CA . VAL A 1 81 ? -10.534 3.286 16.453 1.00 98.00 81 VAL A CA 1
ATOM 644 C C . VAL A 1 81 ? -10.287 2.369 17.652 1.00 98.00 81 VAL A C 1
ATOM 646 O O . VAL A 1 81 ? -11.137 2.272 18.541 1.00 98.00 81 VAL A O 1
ATOM 649 N N . ALA A 1 82 ? -9.109 1.744 17.720 1.00 98.12 82 ALA A N 1
ATOM 650 C CA . ALA A 1 82 ? -8.727 0.876 18.826 1.00 98.12 82 ALA A CA 1
ATOM 651 C C . ALA A 1 82 ? -8.733 1.632 20.162 1.00 98.12 82 ALA A C 1
ATOM 653 O O . ALA A 1 82 ? -9.347 1.165 21.126 1.00 98.12 82 ALA A O 1
ATOM 654 N N . LYS A 1 83 ? -8.143 2.837 20.201 1.00 97.88 83 LYS A N 1
ATOM 655 C CA . LYS A 1 83 ? -8.139 3.705 21.386 1.00 97.88 83 LYS A CA 1
ATOM 656 C C . LYS A 1 83 ? -9.560 4.035 21.848 1.00 97.88 83 LYS A C 1
ATOM 658 O O . LYS A 1 83 ? -9.865 3.843 23.022 1.00 97.88 83 LYS A O 1
ATOM 663 N N . THR A 1 84 ? -10.441 4.456 20.939 1.00 97.12 84 THR A N 1
ATOM 664 C CA . THR A 1 84 ? -11.847 4.769 21.258 1.00 97.12 84 THR A CA 1
ATOM 665 C C . THR A 1 84 ? -12.603 3.558 21.813 1.00 97.12 84 THR A C 1
ATOM 667 O O . THR A 1 84 ? -13.454 3.712 22.685 1.00 97.12 84 THR A O 1
ATOM 670 N N . LYS A 1 85 ? -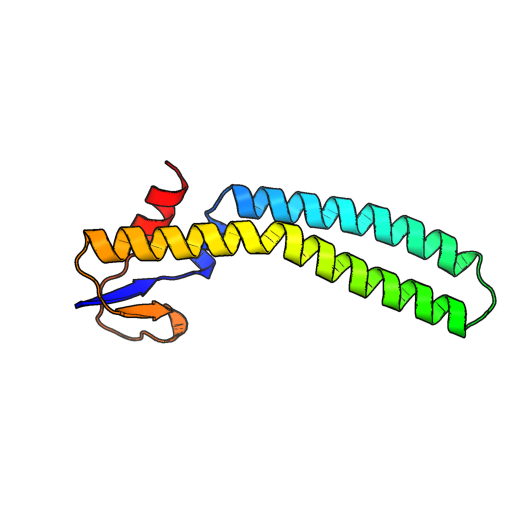12.276 2.339 21.364 1.00 97.00 85 LYS A N 1
ATOM 671 C CA . LYS A 1 85 ? -12.911 1.095 21.837 1.00 97.00 85 LYS A CA 1
ATOM 672 C C . LYS A 1 85 ? -12.225 0.447 23.050 1.00 97.00 85 LYS A C 1
ATOM 674 O O . LYS A 1 85 ? -12.673 -0.602 23.523 1.00 97.00 85 LYS A O 1
ATOM 679 N N . GLY A 1 86 ? -11.148 1.039 23.573 1.00 97.56 86 GLY A N 1
ATOM 680 C CA . GLY A 1 86 ? -10.359 0.457 24.666 1.00 97.56 86 GLY A CA 1
ATOM 681 C C . GLY A 1 86 ? -9.657 -0.855 24.279 1.00 97.56 86 GLY A C 1
ATOM 682 O O . GLY A 1 86 ? -9.463 -1.747 25.115 1.00 97.56 86 GLY A O 1
ATOM 683 N N . ILE A 1 87 ? -9.324 -1.006 22.997 1.00 98.25 87 ILE A N 1
ATOM 684 C CA . ILE A 1 87 ? -8.543 -2.117 22.454 1.00 98.25 87 ILE A CA 1
ATOM 685 C C . ILE A 1 87 ? -7.065 -1.740 22.541 1.00 98.25 87 ILE A C 1
ATOM 687 O O . ILE A 1 87 ? -6.655 -0.671 22.103 1.00 98.25 87 ILE A O 1
ATOM 691 N N . THR A 1 88 ? -6.274 -2.624 23.144 1.00 96.94 88 THR A N 1
ATOM 692 C CA . THR A 1 88 ? -4.855 -2.396 23.458 1.00 96.94 88 THR A CA 1
ATOM 693 C C . THR A 1 88 ? -3.925 -3.225 22.579 1.00 96.94 88 THR A C 1
ATOM 695 O O . THR A 1 88 ? -2.739 -2.937 22.508 1.00 96.94 88 THR A O 1
ATOM 698 N N . ILE A 1 89 ? -4.461 -4.257 21.924 1.00 97.06 89 ILE A N 1
ATOM 699 C CA . ILE A 1 89 ? -3.757 -5.116 20.972 1.00 97.06 89 ILE A CA 1
ATOM 700 C C . ILE A 1 89 ? -4.679 -5.288 19.771 1.00 97.06 89 ILE A C 1
ATOM 702 O O . ILE A 1 89 ? -5.832 -5.689 19.947 1.00 97.06 89 ILE A O 1
ATOM 706 N N . VAL A 1 90 ? -4.177 -4.991 18.575 1.00 97.69 90 VAL A N 1
ATOM 707 C CA . VAL A 1 90 ? -4.871 -5.244 17.310 1.00 97.69 90 VAL A CA 1
ATOM 708 C C . VAL A 1 90 ? -4.054 -6.259 16.524 1.00 97.69 90 VAL A C 1
ATOM 710 O O . VAL A 1 90 ? -2.859 -6.063 16.327 1.00 97.69 90 VAL A O 1
ATOM 713 N N . LEU A 1 91 ? -4.694 -7.348 16.111 1.00 97.31 91 LEU A N 1
ATOM 714 C CA . LEU A 1 91 ? -4.090 -8.393 15.288 1.00 97.31 91 LEU A CA 1
ATOM 715 C C . LEU A 1 91 ? -4.588 -8.301 13.844 1.00 97.31 91 LEU A C 1
ATOM 717 O O . LEU A 1 91 ? -5.704 -7.851 13.584 1.00 97.31 91 LEU A O 1
ATOM 721 N N . ASN A 1 92 ? -3.788 -8.791 12.904 1.00 95.75 92 ASN A N 1
ATOM 722 C CA . ASN A 1 92 ? -4.258 -9.006 11.541 1.00 95.75 92 ASN A CA 1
ATOM 723 C C . ASN A 1 92 ? -5.258 -10.180 11.507 1.00 95.75 92 ASN A C 1
ATOM 725 O O . ASN A 1 92 ? -5.032 -11.203 12.161 1.00 95.75 92 ASN A O 1
ATOM 729 N N . LYS A 1 93 ? -6.342 -10.057 10.725 1.00 96.12 93 LYS A N 1
ATOM 730 C CA . LYS A 1 93 ? -7.383 -11.090 10.572 1.00 96.12 93 LYS A CA 1
ATOM 731 C C . LYS A 1 93 ? -6.824 -12.474 10.228 1.00 96.12 93 LYS A C 1
ATOM 733 O O . LYS A 1 93 ? -7.342 -13.461 10.741 1.00 96.12 93 LYS A O 1
ATOM 738 N N . GLY A 1 94 ? -5.760 -12.554 9.426 1.00 95.12 94 GLY A N 1
ATOM 739 C CA . GLY A 1 94 ? -5.132 -13.820 9.029 1.00 95.12 94 GLY A CA 1
ATOM 740 C C . GLY A 1 94 ? -4.539 -14.632 10.188 1.00 95.12 94 GLY A C 1
ATOM 741 O O . GLY A 1 94 ? -4.291 -15.823 10.032 1.00 95.12 94 GLY A O 1
ATOM 742 N N . LEU A 1 95 ? -4.342 -14.016 11.359 1.00 94.88 95 LEU A N 1
ATOM 743 C CA . LEU A 1 95 ? -3.839 -14.672 12.571 1.00 94.88 95 LEU A CA 1
ATOM 744 C C . LEU A 1 95 ? -4.954 -15.042 13.564 1.00 94.88 95 LEU A C 1
ATOM 746 O O . LEU A 1 95 ? -4.669 -15.592 14.628 1.00 94.88 95 LEU A O 1
ATOM 750 N N . VAL A 1 96 ? -6.217 -14.723 13.259 1.00 95.56 96 VAL A N 1
ATOM 751 C CA . VAL A 1 96 ? -7.336 -14.841 14.204 1.00 95.56 96 VAL A CA 1
ATOM 752 C C . VAL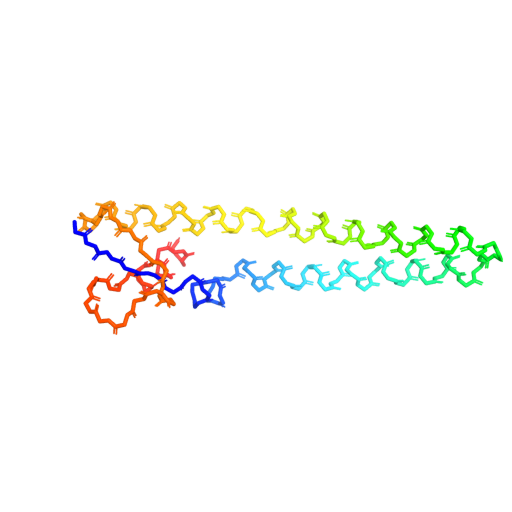 A 1 96 ? -8.366 -15.851 13.713 1.00 95.56 96 VAL A C 1
ATOM 754 O O . VAL A 1 96 ? -9.177 -15.560 12.836 1.00 95.56 96 VAL A O 1
ATOM 757 N N . TYR A 1 97 ? -8.375 -17.024 14.350 1.00 92.94 97 TYR A N 1
ATOM 758 C CA . TYR A 1 97 ? -9.356 -18.081 14.087 1.00 92.94 97 TYR A CA 1
ATOM 759 C C . TYR A 1 97 ? -10.679 -17.871 14.842 1.00 92.94 97 TYR A C 1
ATOM 761 O O . TYR A 1 97 ? -11.748 -18.048 14.265 1.00 92.94 97 TYR A O 1
ATOM 769 N N . TYR A 1 98 ? -10.630 -17.477 16.120 1.00 93.25 98 TYR A N 1
ATOM 770 C CA . TYR A 1 98 ? -11.813 -17.203 16.945 1.00 93.25 98 TYR A CA 1
ATOM 771 C C . TYR A 1 98 ? -11.528 -16.143 18.019 1.00 93.25 98 TYR A C 1
ATOM 773 O O . TYR A 1 98 ? -10.385 -15.937 18.428 1.00 93.25 98 TYR A O 1
ATOM 781 N N . GLY A 1 99 ? -12.591 -15.492 18.503 1.00 93.25 99 GLY A N 1
ATOM 782 C CA . GLY A 1 99 ? -12.515 -14.448 19.526 1.00 93.25 99 GLY A CA 1
ATOM 783 C C . GLY A 1 99 ? -12.039 -13.093 18.996 1.00 93.25 99 GLY A C 1
ATOM 784 O O . GLY A 1 99 ? -11.986 -12.853 17.792 1.00 93.25 99 GLY A O 1
ATOM 785 N N . GLY A 1 100 ? -11.710 -12.192 19.925 1.00 95.38 100 GLY A N 1
ATOM 786 C CA . GLY A 1 100 ? -11.346 -10.810 19.611 1.00 95.38 100 GLY A CA 1
ATOM 787 C C . GLY A 1 100 ? -12.524 -9.964 19.113 1.00 95.38 100 GLY A C 1
ATOM 788 O O . GLY A 1 100 ? -13.617 -10.456 18.847 1.00 95.38 100 GLY A O 1
ATOM 789 N N . ILE A 1 101 ? -12.298 -8.656 19.030 1.00 97.50 101 ILE A N 1
ATOM 790 C CA . ILE A 1 101 ? -13.272 -7.690 18.509 1.00 97.50 101 ILE A CA 1
ATOM 791 C C . ILE A 1 101 ? -12.858 -7.300 17.092 1.00 97.50 101 ILE A C 1
ATOM 793 O O . ILE A 1 101 ? -11.801 -6.696 16.914 1.00 97.50 101 ILE A O 1
ATOM 797 N N . ASP A 1 102 ? -13.694 -7.607 16.106 1.00 97.81 102 ASP A N 1
ATOM 798 C CA . ASP A 1 102 ? -13.502 -7.114 14.743 1.00 97.81 102 ASP A CA 1
ATOM 799 C C . ASP A 1 102 ? -13.707 -5.593 14.704 1.00 97.81 102 ASP A C 1
ATOM 801 O O . ASP A 1 102 ? -14.766 -5.104 15.107 1.00 97.81 102 ASP A O 1
ATOM 805 N N . ILE A 1 103 ? -12.707 -4.848 14.233 1.00 98.25 103 ILE A N 1
ATOM 806 C CA . ILE A 1 103 ? -12.803 -3.396 14.020 1.00 98.25 103 ILE A CA 1
ATOM 807 C C . ILE A 1 103 ? -12.737 -2.997 12.542 1.00 98.25 103 ILE A C 1
ATOM 809 O O . ILE A 1 103 ? -12.678 -1.809 12.231 1.00 98.25 103 ILE A O 1
ATOM 813 N N . THR A 1 104 ? -12.766 -3.957 11.614 1.00 98.06 104 THR A N 1
ATOM 814 C CA . THR A 1 104 ? -12.607 -3.730 10.167 1.00 98.06 104 THR A CA 1
ATOM 815 C C . THR A 1 104 ? -13.602 -2.695 9.644 1.00 98.06 104 THR A C 1
ATOM 817 O O . THR A 1 104 ? -13.209 -1.691 9.049 1.00 98.06 104 THR A O 1
ATOM 820 N N . ASN A 1 105 ? -14.893 -2.875 9.937 1.00 97.56 105 ASN A N 1
ATOM 821 C CA . ASN A 1 105 ? -15.940 -1.956 9.482 1.00 97.56 105 ASN A CA 1
ATOM 822 C C . ASN A 1 105 ? -15.855 -0.577 10.145 1.00 97.56 105 ASN A C 1
ATOM 824 O O . ASN A 1 105 ? -16.178 0.430 9.511 1.00 97.56 105 ASN A O 1
ATOM 828 N N . ASP A 1 106 ? -15.405 -0.508 11.400 1.00 97.88 106 ASP A N 1
ATOM 829 C CA . ASP A 1 106 ? -15.210 0.767 12.090 1.00 97.88 106 ASP A CA 1
ATOM 830 C C . ASP A 1 106 ? -14.091 1.578 11.435 1.00 97.88 106 ASP A C 1
ATOM 832 O O . ASP A 1 106 ? -14.246 2.776 11.211 1.00 97.88 106 ASP A O 1
ATOM 836 N N . VAL A 1 107 ? -12.986 0.915 11.080 1.00 97.62 107 VAL A N 1
ATOM 837 C CA . VAL A 1 107 ? -11.847 1.527 10.386 1.00 97.62 107 VAL A CA 1
ATOM 838 C C . VAL A 1 107 ? -12.253 1.983 8.988 1.00 97.62 107 VAL A C 1
ATOM 840 O O . VAL A 1 107 ? -12.017 3.137 8.640 1.00 97.62 107 VAL A O 1
ATOM 843 N N . VAL A 1 108 ? -12.939 1.133 8.213 1.00 96.81 108 VAL A N 1
ATOM 844 C CA . VAL A 1 108 ? -13.481 1.516 6.895 1.00 96.81 108 VAL A CA 1
ATOM 845 C C . VAL A 1 108 ? -14.393 2.736 7.010 1.00 96.81 108 VAL A C 1
ATOM 847 O O . VAL A 1 108 ? -14.315 3.651 6.194 1.00 96.81 108 VAL A O 1
ATOM 850 N N . THR A 1 109 ? -15.262 2.767 8.019 1.00 96.19 109 THR A N 1
ATOM 851 C CA . THR A 1 109 ? -16.178 3.892 8.239 1.00 96.19 109 THR A CA 1
ATOM 852 C C . THR A 1 109 ? -15.420 5.159 8.620 1.00 96.19 109 THR A C 1
ATOM 854 O O . THR A 1 109 ? -15.756 6.233 8.131 1.00 96.19 109 THR A O 1
ATOM 857 N N . ALA A 1 110 ? -14.392 5.048 9.461 1.00 95.56 110 ALA A N 1
ATOM 858 C CA . ALA A 1 110 ? -13.571 6.179 9.874 1.00 95.56 110 ALA A CA 1
ATOM 859 C C . ALA A 1 110 ? -12.733 6.763 8.724 1.00 95.56 110 ALA A C 1
ATOM 861 O O . ALA A 1 110 ? -12.553 7.971 8.689 1.00 95.56 110 ALA A O 1
ATOM 862 N N . LEU A 1 111 ? -12.284 5.941 7.769 1.00 93.81 111 LEU A N 1
ATOM 863 C CA . LEU A 1 111 ? -11.549 6.381 6.570 1.00 93.81 111 LEU A CA 1
ATOM 864 C C . LEU A 1 111 ? -12.433 7.041 5.499 1.00 93.81 111 LEU A C 1
ATOM 866 O O . LEU A 1 111 ? -11.920 7.682 4.585 1.00 93.81 111 LEU A O 1
ATOM 870 N N . LYS A 1 112 ? -13.754 6.832 5.560 1.00 84.56 112 LYS A N 1
ATOM 871 C CA . LYS A 1 112 ? -14.732 7.445 4.643 1.00 84.56 112 LYS A CA 1
ATOM 872 C C . LYS A 1 112 ? -15.235 8.811 5.119 1.00 84.56 112 LYS A C 1
ATOM 874 O O . LYS A 1 112 ? -15.929 9.475 4.352 1.00 84.56 112 LYS A O 1
ATOM 879 N N . ARG A 1 113 ? -14.969 9.172 6.374 1.00 72.06 113 ARG A N 1
ATOM 880 C CA . ARG A 1 113 ? -15.354 10.454 6.979 1.00 72.06 113 ARG A CA 1
ATOM 881 C C . ARG A 1 113 ? -14.262 11.485 6.762 1.00 72.06 113 ARG A C 1
ATOM 883 O O . ARG A 1 113 ? -14.640 12.651 6.536 1.00 72.06 113 ARG A O 1
#

Foldseek 3Di:
DEAEAAVVLLLVLQVLNVVLVVVLVVVLVVLVVVLVVVLVPDDDPVVNVVSVVVSVVVSVVSSCVSCVVVVVLLVVLVVVQCVVVVHPHYYYPVVDPDDHHYCHVVSSVSSVD